Protein AF-A0A643FGK9-F1 (afdb_monomer_lite)

Radius of gyration: 16.11 Å; chains: 1; bounding box: 43×38×46 Å

Foldseek 3Di:
DDDDDDDDQLLVLCVLLLQLLVLLLVVLVCVVVVHDDDPVSCVSNVVSVVSVCQCQPQPHSVCVLVVGHDDPLLVLLLSQQCCCVSPVVQLVSQCVVDVPDPGSGHFLLNSCSSVVHDPVVSVVNLVCVDCPHPCNVVQQWDDPDSDRRTGTHGDPVSVCSSRVHD

pLDDT: mean 90.1, std 12.35, range [35.44, 98.06]

Secondary structure (DSSP, 8-state):
-PPPPPPPPHHHHTHHHHHHHHHHHHHHHHHHTTPPP-HHHHHHHHHHHHHHHHHTSTTSHHHHHHTS---HHHHHHHHHHHHHHH-HHHHHHHHHTSTT--SSSPBHHHHHHHTT--HHHHHHHHHHTSTTSHHHHTTSEE-SSS-TTSBPEE-HHHHHHHTT--

Organism: Ideonella dechloratans (NCBI:txid36863)

Sequence (166 aa):
MNAPRPDLPLLAVLDPEWQRLDTLVACLSRQRAGQTLGEAELAPLRAQQAQVDALRAPDGPWAALLGHTLEPVELDALVCALAPELEPRLGWAFQGLQPGATQPWASRALVQELLALDASQAEWLRRALAPEAPLRRLGWLRLEADDPYQPLRATPALLARVCGRP

InterPro domains:
  IPR054472 Winged helix domain, variant [PF22977] (70-150)

Structure (mmCIF, N/CA/C/O backbone):
data_AF-A0A643FGK9-F1
#
_entry.id   AF-A0A643FGK9-F1
#
loop_
_atom_site.group_PDB
_atom_site.id
_atom_site.type_symbol
_atom_site.label_atom_id
_atom_site.label_alt_id
_atom_site.label_comp_id
_atom_site.label_asym_id
_atom_site.label_entity_id
_atom_site.label_seq_id
_atom_site.pdbx_PDB_ins_code
_atom_site.Cartn_x
_atom_site.Cartn_y
_atom_site.Cartn_z
_atom_site.occupancy
_atom_site.B_iso_or_equiv
_atom_site.auth_seq_id
_atom_site.auth_comp_id
_atom_site.auth_asym_id
_atom_site.auth_atom_id
_atom_site.pdbx_PDB_model_num
ATOM 1 N N . MET A 1 1 ? 26.627 17.373 -29.076 1.00 35.44 1 MET A N 1
ATOM 2 C CA . MET A 1 1 ? 25.694 16.367 -28.527 1.00 35.44 1 MET A CA 1
ATOM 3 C C . MET A 1 1 ? 25.783 16.458 -27.020 1.00 35.44 1 MET A C 1
ATOM 5 O O . MET A 1 1 ? 26.792 16.051 -26.465 1.00 35.44 1 MET A O 1
ATOM 9 N N . ASN A 1 2 ? 24.805 17.096 -26.381 1.00 36.16 2 ASN A N 1
ATOM 10 C CA . ASN A 1 2 ? 24.771 17.194 -24.924 1.00 36.16 2 ASN A CA 1
ATOM 11 C C . ASN A 1 2 ? 24.312 15.839 -24.383 1.00 36.16 2 ASN A C 1
ATOM 13 O O . ASN A 1 2 ? 23.232 15.382 -24.752 1.00 36.16 2 ASN A O 1
ATOM 17 N N . ALA A 1 3 ? 25.150 15.189 -23.576 1.00 36.81 3 ALA A N 1
ATOM 18 C CA . ALA A 1 3 ? 24.768 13.981 -22.856 1.00 36.81 3 ALA A CA 1
ATOM 19 C C . ALA A 1 3 ? 23.498 14.262 -22.024 1.00 36.81 3 ALA A C 1
ATOM 21 O O . ALA A 1 3 ? 23.375 15.367 -21.477 1.00 36.81 3 ALA A O 1
ATOM 22 N N . PRO A 1 4 ? 22.538 13.322 -21.960 1.00 40.31 4 PRO A N 1
ATOM 23 C CA . PRO A 1 4 ? 21.336 13.509 -21.162 1.00 40.31 4 PRO A CA 1
ATOM 24 C C . PRO A 1 4 ? 21.716 13.738 -19.693 1.00 40.31 4 PRO A C 1
ATOM 26 O O . PRO A 1 4 ? 22.656 13.142 -19.169 1.00 40.31 4 PRO A O 1
ATOM 29 N N . ARG A 1 5 ? 21.016 14.692 -19.072 1.00 42.56 5 ARG A N 1
ATOM 30 C CA . ARG A 1 5 ? 21.176 15.099 -17.669 1.00 42.56 5 ARG A CA 1
ATOM 31 C C . ARG A 1 5 ? 20.995 13.885 -16.743 1.00 42.56 5 ARG A C 1
ATOM 33 O O . ARG A 1 5 ? 20.233 12.996 -17.109 1.00 42.56 5 ARG A O 1
ATOM 40 N N . PRO A 1 6 ? 21.654 13.850 -15.570 1.00 39.25 6 PRO A N 1
ATOM 41 C CA . PRO A 1 6 ? 21.532 12.726 -14.649 1.00 39.25 6 PRO A CA 1
ATOM 42 C C . PRO A 1 6 ? 20.075 12.521 -14.223 1.00 39.25 6 PRO A C 1
ATOM 44 O O . PRO A 1 6 ? 19.360 13.493 -13.961 1.00 39.25 6 PRO A O 1
ATOM 47 N N . ASP A 1 7 ? 19.682 11.249 -14.174 1.00 50.97 7 ASP A N 1
ATOM 48 C CA . ASP A 1 7 ? 18.388 10.764 -13.710 1.00 50.97 7 ASP A CA 1
ATOM 49 C C . ASP A 1 7 ? 18.086 11.342 -12.323 1.00 50.97 7 ASP A C 1
ATOM 51 O O . ASP A 1 7 ? 18.901 11.230 -11.401 1.00 50.97 7 ASP A O 1
ATOM 55 N N . LEU A 1 8 ? 16.909 11.949 -12.141 1.00 51.28 8 LEU A N 1
ATOM 56 C CA . LEU A 1 8 ? 16.368 12.040 -10.786 1.00 51.28 8 LEU A CA 1
ATOM 57 C C . LEU A 1 8 ? 16.328 10.602 -10.256 1.00 51.28 8 LEU A C 1
ATOM 59 O O . LEU A 1 8 ? 15.857 9.726 -10.989 1.00 51.28 8 LEU A O 1
ATOM 63 N N . PRO A 1 9 ? 16.826 10.322 -9.037 1.00 68.81 9 PRO A N 1
ATOM 64 C CA . PRO A 1 9 ? 16.703 8.984 -8.488 1.00 68.81 9 PRO A CA 1
ATOM 65 C C . PRO A 1 9 ? 15.224 8.609 -8.566 1.00 68.81 9 PRO A C 1
ATOM 67 O O . PRO A 1 9 ? 14.381 9.377 -8.113 1.00 68.81 9 PRO A O 1
ATOM 70 N N . LEU A 1 10 ? 14.912 7.474 -9.192 1.00 74.62 10 LEU A N 1
ATOM 71 C CA . LEU A 1 10 ? 13.544 7.015 -9.467 1.00 74.62 10 LEU A CA 1
ATOM 72 C C . LEU A 1 10 ? 12.639 7.111 -8.230 1.00 74.62 10 LEU A C 1
ATOM 74 O O . LEU A 1 10 ? 11.468 7.447 -8.337 1.00 74.62 10 LEU A O 1
ATOM 78 N N . LEU A 1 11 ? 13.226 6.926 -7.048 1.00 79.25 11 LEU A N 1
ATOM 79 C CA . LEU A 1 11 ? 12.595 7.148 -5.749 1.00 79.25 11 LEU A CA 1
ATOM 80 C C . LEU A 1 11 ? 12.006 8.557 -5.567 1.00 79.25 11 LEU A C 1
ATOM 82 O O . LEU A 1 11 ? 10.864 8.656 -5.142 1.00 79.25 11 LEU A O 1
ATOM 86 N N . ALA A 1 12 ? 12.727 9.618 -5.943 1.00 84.62 12 ALA A N 1
ATOM 87 C CA . ALA A 1 12 ? 12.247 11.001 -5.851 1.00 84.62 12 ALA A CA 1
ATOM 88 C C . ALA A 1 12 ? 11.117 11.299 -6.850 1.00 84.62 12 ALA A C 1
ATOM 90 O O . ALA A 1 12 ? 10.264 12.145 -6.605 1.00 84.62 12 ALA A O 1
ATOM 91 N N . VAL A 1 13 ? 11.081 10.594 -7.988 1.00 90.19 13 VAL A N 1
ATOM 92 C CA . VAL A 1 13 ? 9.958 10.692 -8.938 1.00 90.19 13 VAL A CA 1
ATOM 93 C C . VAL A 1 13 ? 8.681 10.100 -8.331 1.00 90.19 13 VAL A C 1
ATOM 95 O O . VAL A 1 13 ? 7.585 10.554 -8.652 1.00 90.19 13 VAL A O 1
ATOM 98 N N . LEU A 1 14 ? 8.818 9.116 -7.439 1.00 92.25 14 LEU A N 1
ATOM 99 C CA . LEU A 1 14 ? 7.706 8.440 -6.773 1.00 92.25 14 LEU A CA 1
ATOM 100 C C . LEU A 1 14 ? 7.215 9.153 -5.501 1.00 92.25 14 LEU A C 1
ATOM 102 O O . LEU A 1 14 ? 6.239 8.694 -4.916 1.00 92.25 14 LEU A O 1
ATOM 106 N N . ASP A 1 15 ? 7.804 10.289 -5.105 1.00 93.81 15 ASP A N 1
ATOM 107 C CA . ASP A 1 15 ? 7.381 11.077 -3.932 1.00 93.81 15 ASP A CA 1
ATOM 108 C C . ASP A 1 15 ? 5.856 11.302 -3.823 1.00 93.81 15 ASP A C 1
ATOM 110 O O . ASP A 1 15 ? 5.316 11.177 -2.716 1.00 93.81 15 ASP A O 1
ATOM 114 N N . PRO A 1 16 ? 5.114 11.579 -4.919 1.00 95.44 16 PRO A N 1
ATOM 115 C CA . PRO A 1 16 ? 3.659 11.716 -4.853 1.00 95.44 16 PRO A CA 1
ATOM 116 C C . PRO A 1 16 ? 2.919 10.474 -4.326 1.00 95.44 16 PRO A C 1
ATOM 118 O O . PRO A 1 16 ? 1.891 10.623 -3.665 1.00 95.44 16 PRO A O 1
ATOM 121 N N . GLU A 1 17 ? 3.428 9.258 -4.562 1.00 96.56 17 GLU A N 1
ATOM 122 C CA . GLU A 1 17 ? 2.837 8.022 -4.019 1.00 96.56 17 GLU A CA 1
ATOM 123 C C . GLU A 1 17 ? 2.928 7.997 -2.489 1.00 96.56 17 GLU A C 1
ATOM 125 O O . GLU A 1 17 ? 1.956 7.680 -1.796 1.00 96.56 17 GLU A O 1
ATOM 130 N N . TRP A 1 18 ? 4.079 8.401 -1.950 1.00 95.69 18 TRP A N 1
ATOM 131 C CA . TRP A 1 18 ? 4.328 8.438 -0.510 1.00 95.69 18 TRP A CA 1
ATOM 132 C C . TRP A 1 18 ? 3.481 9.511 0.173 1.00 95.69 18 TRP A C 1
ATOM 134 O O . TRP A 1 18 ? 2.845 9.245 1.192 1.00 95.69 18 TRP A O 1
ATOM 144 N N . GLN A 1 19 ? 3.395 10.697 -0.433 1.00 95.38 19 GLN A N 1
ATOM 145 C CA . GLN A 1 19 ? 2.571 11.800 0.070 1.00 95.38 19 GLN A CA 1
ATOM 146 C C . GLN A 1 19 ? 1.073 11.460 0.068 1.00 95.38 19 GLN A C 1
ATOM 148 O O . GLN A 1 19 ? 0.345 11.830 0.998 1.00 95.38 19 GLN A O 1
ATOM 153 N N . ARG A 1 20 ? 0.602 10.728 -0.952 1.00 96.50 20 ARG A N 1
ATOM 154 C CA . ARG A 1 20 ? -0.772 10.217 -0.978 1.00 96.50 20 ARG A CA 1
ATOM 155 C C . ARG A 1 20 ? -0.998 9.234 0.168 1.00 96.50 20 ARG A C 1
ATOM 157 O O . ARG A 1 20 ? -1.980 9.383 0.894 1.00 96.50 20 ARG A O 1
ATOM 164 N N . LEU A 1 21 ? -0.092 8.273 0.377 1.00 97.00 21 LEU A N 1
ATOM 165 C CA . LEU A 1 21 ? -0.206 7.313 1.481 1.00 97.00 21 LEU A CA 1
ATOM 166 C C . LEU A 1 21 ? -0.238 7.985 2.856 1.00 97.00 21 LEU A C 1
ATOM 168 O O . LEU A 1 21 ? -1.065 7.604 3.681 1.00 97.00 21 LEU A O 1
ATOM 172 N N . ASP A 1 22 ? 0.585 9.005 3.098 1.00 96.44 22 ASP A N 1
ATOM 173 C CA . ASP A 1 22 ? 0.535 9.773 4.350 1.00 96.44 22 ASP A CA 1
ATOM 174 C C . ASP A 1 22 ? -0.831 10.377 4.612 1.00 96.44 22 ASP A C 1
ATOM 176 O O . ASP A 1 22 ? -1.358 10.337 5.726 1.00 96.44 22 ASP A O 1
ATOM 180 N N . THR A 1 23 ? -1.409 10.948 3.562 1.00 95.81 23 THR A N 1
ATOM 181 C CA . THR A 1 23 ? -2.688 11.631 3.661 1.00 95.81 23 THR A CA 1
ATOM 182 C C . THR A 1 23 ? -3.806 10.617 3.915 1.00 95.81 23 THR A C 1
ATOM 184 O O . THR A 1 23 ? -4.657 10.857 4.773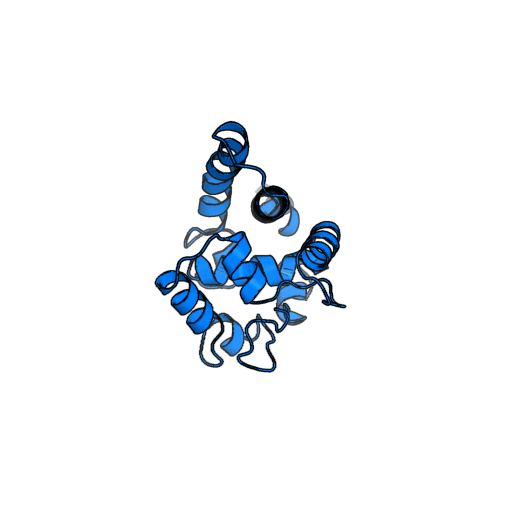 1.00 95.81 23 THR A O 1
ATOM 187 N N . LEU A 1 24 ? -3.767 9.444 3.265 1.00 96.75 24 LEU A N 1
ATOM 188 C CA . LEU A 1 24 ? -4.693 8.333 3.530 1.00 96.75 24 LEU A CA 1
ATOM 189 C C . LEU A 1 24 ? -4.560 7.806 4.966 1.00 96.75 24 LEU A C 1
ATOM 191 O O . LEU A 1 24 ? -5.560 7.639 5.663 1.00 96.75 24 LEU A O 1
ATOM 195 N N . VAL A 1 25 ? -3.330 7.611 5.443 1.00 97.38 25 VAL A N 1
ATOM 196 C CA . VAL A 1 25 ? -3.027 7.206 6.822 1.00 97.38 25 VAL A CA 1
ATOM 197 C C . VAL A 1 25 ? -3.580 8.213 7.831 1.00 97.38 25 VAL A C 1
ATOM 199 O O . VAL A 1 25 ? -4.206 7.822 8.822 1.00 97.38 25 VAL A O 1
ATOM 202 N N . ALA A 1 26 ? -3.381 9.511 7.590 1.00 95.50 26 ALA A N 1
ATOM 203 C CA . ALA A 1 26 ? -3.894 10.570 8.451 1.00 95.50 26 ALA A CA 1
ATOM 204 C C . ALA A 1 26 ? -5.432 10.587 8.464 1.00 95.50 26 ALA A C 1
ATOM 206 O O . ALA A 1 26 ? -6.034 10.704 9.535 1.00 95.50 26 ALA A O 1
ATOM 207 N N . CYS A 1 27 ? -6.066 10.416 7.300 1.00 95.44 27 CYS A N 1
ATOM 208 C CA . CYS A 1 27 ? -7.520 10.325 7.174 1.00 95.44 27 CYS A CA 1
ATOM 209 C C . CYS A 1 27 ? -8.080 9.129 7.956 1.00 95.44 27 CYS A C 1
ATOM 211 O O . CYS A 1 27 ? -8.957 9.312 8.802 1.00 95.44 27 CYS A O 1
ATOM 213 N N . LEU A 1 28 ? -7.524 7.931 7.750 1.00 96.50 28 LEU A N 1
ATOM 214 C CA . LEU A 1 28 ? -7.961 6.717 8.443 1.00 96.50 28 LEU A CA 1
ATOM 215 C C . LEU A 1 28 ? -7.759 6.822 9.962 1.00 96.50 28 LEU A C 1
ATOM 217 O O . LEU A 1 28 ? -8.636 6.437 10.737 1.00 96.50 28 LEU A O 1
ATOM 221 N N . SER A 1 29 ? -6.638 7.402 10.403 1.00 96.38 29 SER A N 1
ATOM 222 C CA . SER A 1 29 ? -6.364 7.640 11.827 1.00 96.38 29 SER A CA 1
ATOM 223 C C . SER A 1 29 ? -7.435 8.527 12.472 1.00 96.38 29 SER A C 1
ATOM 225 O O . SER A 1 29 ? -7.950 8.202 13.542 1.00 96.38 29 SER A O 1
ATOM 227 N N . ARG A 1 30 ? -7.813 9.632 11.814 1.00 95.19 30 ARG A N 1
ATOM 228 C CA . ARG A 1 30 ? -8.861 10.548 12.299 1.00 95.19 30 ARG A CA 1
ATOM 229 C C . ARG A 1 30 ? -10.236 9.890 12.308 1.00 95.19 30 ARG A C 1
ATOM 231 O O . ARG A 1 30 ? -10.956 10.008 13.298 1.00 95.19 30 ARG A O 1
ATOM 238 N N . GLN A 1 31 ? -10.572 9.153 11.251 1.00 94.62 31 GLN A N 1
ATOM 239 C CA . GLN A 1 31 ? -11.836 8.425 11.163 1.00 94.62 31 GLN A CA 1
ATOM 240 C C . GLN A 1 31 ? -11.975 7.408 12.304 1.00 94.62 31 GLN A C 1
ATOM 242 O O . GLN A 1 31 ? -13.013 7.350 12.960 1.00 94.62 31 GLN A O 1
ATOM 247 N N . ARG A 1 32 ? -10.913 6.652 12.609 1.00 95.06 32 ARG A N 1
ATOM 248 C CA . ARG A 1 32 ? -10.899 5.697 13.730 1.00 95.06 32 ARG A CA 1
ATOM 249 C C . ARG A 1 32 ? -10.930 6.365 15.104 1.00 95.06 32 ARG A C 1
ATOM 251 O O . ARG A 1 32 ? -11.408 5.759 16.057 1.00 95.06 32 ARG A O 1
ATOM 258 N N . ALA A 1 33 ? -10.494 7.618 15.202 1.00 95.12 33 ALA A N 1
ATOM 259 C CA . ALA A 1 33 ? -10.688 8.456 16.384 1.00 95.12 33 ALA A CA 1
ATOM 260 C C . ALA A 1 33 ? -12.108 9.061 16.481 1.00 95.12 33 ALA A C 1
ATOM 262 O O . ALA A 1 33 ? -12.361 9.880 17.363 1.00 95.12 33 ALA A O 1
ATOM 263 N N . GLY A 1 34 ? -13.031 8.692 15.583 1.00 94.62 34 GLY A N 1
ATOM 264 C CA . GLY A 1 34 ? -14.414 9.177 15.565 1.00 94.62 34 GLY A CA 1
ATOM 265 C C . GLY A 1 34 ? -14.586 10.577 14.969 1.00 94.62 34 GLY A C 1
ATOM 266 O O . GLY A 1 34 ? -15.644 11.183 15.129 1.00 94.62 34 GLY A O 1
ATOM 267 N N . GLN A 1 35 ? -13.564 11.114 14.296 1.00 94.88 35 GLN A N 1
ATOM 268 C CA . GLN A 1 35 ? -13.637 12.427 13.658 1.00 94.88 35 GLN A CA 1
ATOM 269 C C . GLN A 1 35 ? -14.268 12.314 12.268 1.00 94.88 35 GLN A C 1
ATOM 271 O O . GLN A 1 35 ? -13.999 11.376 11.518 1.00 94.88 35 GLN A O 1
ATOM 276 N N . THR A 1 36 ? -15.091 13.298 11.907 1.00 89.75 36 THR A N 1
ATOM 277 C CA . THR A 1 36 ? -15.628 13.417 10.545 1.00 89.75 36 THR A CA 1
ATOM 278 C C . THR A 1 36 ? -14.598 14.104 9.655 1.00 89.75 36 THR A C 1
ATOM 280 O O . THR A 1 36 ? -14.055 15.139 10.033 1.00 89.75 36 THR A O 1
ATOM 283 N N . LEU A 1 37 ? -14.335 13.536 8.479 1.00 90.31 37 LEU A N 1
ATOM 284 C CA . LEU A 1 37 ? -13.471 14.150 7.474 1.00 90.31 37 LEU A CA 1
ATOM 285 C C . LEU A 1 37 ? -14.284 15.160 6.663 1.00 90.31 37 LEU A C 1
ATOM 287 O O . LEU A 1 37 ? -15.313 14.807 6.084 1.00 90.31 37 LEU A O 1
ATOM 291 N N . GLY A 1 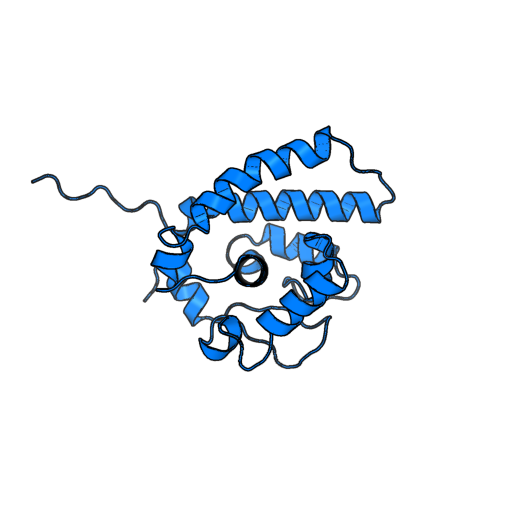38 ? -13.841 16.412 6.646 1.00 89.19 38 GLY A N 1
ATOM 292 C CA . GLY A 1 38 ? -14.437 17.472 5.853 1.00 89.19 38 GLY A CA 1
ATOM 293 C C . GLY A 1 38 ? -13.703 17.690 4.534 1.00 89.19 38 GLY A C 1
ATOM 294 O O . GLY A 1 38 ? -12.752 17.002 4.165 1.00 89.19 38 GLY A O 1
ATOM 295 N N . GLU A 1 39 ? -14.152 18.709 3.812 1.00 88.31 39 GLU A N 1
ATOM 296 C CA . GLU A 1 39 ? -13.580 19.095 2.523 1.00 88.31 39 GLU A CA 1
ATOM 297 C C . GLU A 1 39 ? -12.108 19.525 2.633 1.00 88.31 39 GLU A C 1
ATOM 299 O O . GLU A 1 39 ? -11.311 19.237 1.743 1.00 88.31 39 GLU A O 1
ATOM 304 N N . ALA A 1 40 ? -11.727 20.165 3.743 1.00 85.38 40 ALA A N 1
ATOM 305 C CA . ALA A 1 40 ? -10.354 20.602 3.985 1.00 85.38 40 ALA A CA 1
ATOM 306 C C . ALA A 1 40 ? -9.381 19.419 4.125 1.00 85.38 40 ALA A C 1
ATOM 308 O O . ALA A 1 40 ? -8.239 19.510 3.680 1.00 85.38 40 ALA A O 1
ATOM 309 N N . GLU A 1 41 ? -9.831 18.304 4.705 1.00 84.25 41 GLU A N 1
ATOM 310 C CA . GLU A 1 41 ? -9.047 17.074 4.836 1.00 84.25 41 GLU A CA 1
ATOM 311 C C . GLU A 1 41 ? -8.942 16.295 3.525 1.00 84.25 41 GLU A C 1
ATOM 313 O O . GLU A 1 41 ? -7.913 15.675 3.261 1.00 84.25 41 GLU A O 1
ATOM 318 N N . LEU A 1 42 ? -9.989 16.333 2.696 1.00 87.44 42 LEU A N 1
ATOM 319 C CA . LEU A 1 42 ? -10.041 15.600 1.429 1.00 87.44 42 LEU A CA 1
ATOM 320 C C . LEU A 1 42 ? -9.412 16.369 0.257 1.00 87.44 42 LEU A C 1
ATOM 322 O O . LEU A 1 42 ? -8.976 15.752 -0.716 1.00 87.44 42 LEU A O 1
ATOM 326 N N . ALA A 1 43 ? -9.333 17.700 0.325 1.00 87.81 43 ALA A N 1
ATOM 327 C CA . ALA A 1 43 ? -8.748 18.522 -0.733 1.00 87.81 43 ALA A CA 1
ATOM 328 C C . ALA A 1 43 ? -7.287 18.147 -1.077 1.00 87.81 43 ALA A C 1
ATOM 330 O O . ALA A 1 43 ? -6.997 18.018 -2.271 1.00 87.81 43 ALA A O 1
ATOM 331 N N . PRO A 1 44 ? -6.384 17.888 -0.104 1.00 87.81 44 PRO A N 1
ATOM 332 C CA . PRO A 1 44 ? -5.038 17.394 -0.390 1.00 87.81 44 PRO A CA 1
ATOM 333 C C . PRO A 1 44 ? -5.030 16.084 -1.183 1.00 87.81 44 PRO A C 1
ATOM 335 O O . PRO A 1 44 ? -4.298 15.992 -2.165 1.00 87.81 44 PRO A O 1
ATOM 338 N N . LEU A 1 45 ? -5.893 15.116 -0.837 1.00 86.88 45 LEU A N 1
ATOM 339 C CA . LEU A 1 45 ? -5.989 13.844 -1.567 1.00 86.88 45 LEU A CA 1
ATOM 340 C C . LEU A 1 45 ? -6.363 14.064 -3.032 1.00 86.88 45 LEU A C 1
ATOM 342 O O . LEU A 1 45 ? -5.747 13.479 -3.918 1.00 86.88 45 LEU A O 1
ATOM 346 N N . ARG A 1 46 ? -7.341 14.936 -3.307 1.00 86.94 46 ARG A N 1
ATOM 347 C CA . ARG A 1 46 ? -7.747 15.240 -4.690 1.00 86.94 46 ARG A CA 1
ATOM 348 C C . ARG A 1 46 ? -6.633 15.916 -5.481 1.00 86.94 46 ARG A C 1
ATOM 350 O O . ARG A 1 46 ? -6.432 15.586 -6.645 1.00 86.94 46 ARG A O 1
ATOM 357 N N . ALA A 1 47 ? -5.905 16.840 -4.855 1.00 86.50 47 ALA A N 1
ATOM 358 C CA . ALA A 1 47 ? -4.778 17.516 -5.490 1.00 86.50 47 ALA A CA 1
ATOM 359 C C . ALA A 1 47 ? -3.618 16.546 -5.787 1.00 86.50 47 ALA A C 1
ATOM 361 O O . ALA A 1 47 ? -3.013 16.615 -6.855 1.00 86.50 47 ALA A O 1
ATOM 362 N N . GLN A 1 48 ? -3.345 15.615 -4.869 1.00 91.88 48 GLN A N 1
ATOM 363 C CA . GLN A 1 48 ? -2.323 14.578 -5.028 1.00 91.88 48 GLN A CA 1
ATOM 364 C C . GLN A 1 48 ? -2.710 13.531 -6.076 1.00 91.88 48 GLN A C 1
ATOM 366 O O . GLN A 1 48 ? -1.837 13.028 -6.782 1.00 91.88 48 GLN A O 1
ATOM 371 N N . GLN A 1 49 ? -4.003 13.221 -6.219 1.00 90.94 49 GLN A N 1
ATOM 372 C CA . GLN A 1 49 ? -4.468 12.167 -7.122 1.00 90.94 49 GLN A CA 1
ATOM 373 C C . GLN A 1 49 ? -4.027 12.413 -8.570 1.00 90.94 49 GLN A C 1
ATOM 375 O O . GLN A 1 49 ? -3.529 11.494 -9.202 1.00 90.94 49 GLN A O 1
ATOM 380 N N . ALA A 1 50 ? -4.079 13.655 -9.062 1.00 90.75 50 ALA A N 1
ATOM 381 C CA . ALA A 1 50 ? -3.629 13.977 -10.420 1.00 90.75 50 ALA A CA 1
ATOM 382 C C . ALA A 1 50 ? -2.126 13.709 -10.646 1.00 90.75 50 ALA A C 1
ATOM 384 O O . ALA A 1 50 ? -1.719 13.313 -11.738 1.00 90.75 50 ALA A O 1
ATOM 385 N N . GLN A 1 51 ? -1.294 13.917 -9.621 1.00 93.56 51 GLN A N 1
ATOM 386 C CA . GLN A 1 51 ? 0.139 13.620 -9.696 1.00 93.56 51 GLN A CA 1
ATOM 387 C C . GLN A 1 51 ? 0.371 12.109 -9.717 1.00 93.56 51 GLN A C 1
ATOM 389 O O . GLN A 1 51 ? 1.136 11.621 -10.543 1.00 93.56 51 GLN A O 1
ATOM 394 N N . VAL A 1 52 ? -0.334 11.369 -8.859 1.00 96.25 52 VAL A N 1
ATOM 395 C CA . VAL A 1 52 ? -0.282 9.902 -8.825 1.00 96.25 52 VAL A CA 1
ATOM 396 C C . VAL A 1 52 ? -0.782 9.298 -10.139 1.00 96.25 52 VAL A C 1
ATOM 398 O O . VAL A 1 52 ? -0.125 8.422 -10.693 1.00 96.25 52 VAL A O 1
ATOM 401 N N . ASP A 1 53 ? -1.872 9.809 -10.706 1.00 95.12 53 ASP A N 1
ATOM 402 C CA . ASP A 1 53 ? -2.409 9.335 -11.986 1.00 95.12 53 ASP A CA 1
ATOM 403 C C . ASP A 1 53 ? -1.393 9.504 -13.126 1.00 95.12 53 ASP A C 1
ATOM 405 O O . ASP A 1 53 ? -1.245 8.613 -13.963 1.00 95.12 53 ASP A O 1
ATOM 409 N N . ALA A 1 54 ? -0.626 10.600 -13.130 1.00 93.75 54 ALA A N 1
ATOM 410 C CA . ALA A 1 54 ? 0.457 10.801 -14.092 1.00 93.75 54 ALA A CA 1
ATOM 411 C C . ALA A 1 54 ? 1.599 9.782 -13.915 1.00 93.75 54 ALA A C 1
ATOM 413 O O . ALA A 1 54 ? 2.158 9.309 -14.906 1.00 93.75 54 ALA A O 1
ATOM 414 N N . LEU A 1 55 ? 1.924 9.400 -12.672 1.00 95.00 55 LEU A N 1
ATOM 415 C CA . LEU A 1 55 ? 2.925 8.361 -12.396 1.00 95.00 55 LEU A CA 1
ATOM 416 C C . LEU A 1 55 ? 2.478 6.972 -12.878 1.00 95.00 55 LEU A C 1
ATOM 418 O O . LEU A 1 55 ? 3.308 6.160 -13.299 1.00 95.00 55 LEU A O 1
ATOM 422 N N . ARG A 1 56 ? 1.170 6.707 -12.794 1.00 95.75 56 ARG A N 1
ATOM 423 C CA . ARG A 1 56 ? 0.529 5.416 -13.087 1.00 95.75 56 ARG A CA 1
ATOM 424 C C . ARG A 1 56 ? 0.006 5.287 -14.522 1.00 95.75 56 ARG A C 1
ATOM 426 O O . ARG A 1 56 ? -0.560 4.252 -14.867 1.00 95.75 56 ARG A O 1
ATOM 433 N N . ALA A 1 57 ? 0.185 6.309 -15.359 1.00 94.81 57 ALA A N 1
ATOM 434 C CA . ALA A 1 57 ? -0.202 6.260 -16.764 1.00 94.81 57 ALA A CA 1
ATOM 435 C C . ALA A 1 57 ? 0.488 5.084 -17.500 1.00 94.81 57 ALA A C 1
ATOM 437 O O . ALA A 1 57 ? 1.579 4.674 -17.098 1.00 94.81 57 ALA A O 1
ATOM 438 N N . PRO A 1 58 ? -0.091 4.552 -18.597 1.00 90.94 58 PRO A N 1
ATOM 439 C CA . PRO A 1 58 ? 0.471 3.403 -19.318 1.00 90.94 58 PRO A CA 1
ATOM 440 C C . PRO A 1 58 ? 1.923 3.562 -19.791 1.00 90.94 58 PRO A C 1
ATOM 442 O O . PRO A 1 58 ? 2.642 2.572 -19.821 1.00 90.94 58 PRO A O 1
ATOM 445 N N . ASP A 1 59 ? 2.358 4.791 -20.087 1.00 89.31 59 ASP A N 1
ATOM 446 C CA . ASP A 1 59 ? 3.746 5.137 -20.449 1.00 89.31 59 ASP A CA 1
ATOM 447 C C . ASP A 1 59 ? 4.473 5.899 -19.320 1.00 89.31 59 ASP A C 1
ATOM 449 O O . ASP A 1 59 ? 5.480 6.576 -19.532 1.00 89.31 59 ASP A O 1
ATOM 453 N N . GLY A 1 60 ? 3.919 5.843 -18.109 1.00 92.06 60 GLY A N 1
ATOM 454 C CA . GLY A 1 60 ? 4.413 6.544 -16.935 1.00 92.06 60 GLY A CA 1
ATOM 455 C C . GLY A 1 60 ? 5.595 5.842 -16.252 1.00 92.06 60 GLY A C 1
ATOM 456 O O . GLY A 1 60 ? 5.960 4.712 -16.599 1.00 92.06 60 GLY A O 1
ATOM 457 N N . PRO A 1 61 ? 6.185 6.489 -15.231 1.00 92.62 61 PRO A N 1
ATOM 458 C CA . PRO A 1 61 ? 7.288 5.957 -14.434 1.00 92.62 61 PRO A CA 1
ATOM 459 C C . PRO A 1 61 ? 7.088 4.523 -13.935 1.00 92.62 61 PRO A C 1
ATOM 461 O O . PRO A 1 61 ? 8.023 3.728 -14.015 1.00 92.62 61 PRO A O 1
ATOM 464 N N . TRP A 1 62 ? 5.887 4.157 -13.470 1.00 93.94 62 TRP A N 1
ATOM 465 C CA . TRP A 1 62 ? 5.621 2.789 -13.011 1.00 93.94 62 TRP A CA 1
ATOM 466 C C . TRP A 1 62 ? 5.706 1.761 -14.136 1.00 93.94 62 TRP A C 1
ATOM 468 O O . TRP A 1 62 ? 6.340 0.721 -13.965 1.00 93.94 62 TRP A O 1
ATOM 478 N N . ALA A 1 63 ? 5.115 2.052 -15.294 1.00 93.12 63 ALA A N 1
ATOM 479 C CA . ALA A 1 63 ? 5.158 1.144 -16.432 1.00 93.12 63 ALA A CA 1
ATOM 480 C C . ALA A 1 63 ? 6.583 0.993 -16.982 1.00 93.12 63 ALA A C 1
ATOM 482 O O . ALA A 1 63 ? 7.014 -0.122 -17.277 1.00 93.12 63 ALA A O 1
ATOM 483 N N . ALA A 1 64 ? 7.347 2.090 -17.035 1.00 91.25 64 ALA A N 1
ATOM 484 C CA . ALA A 1 64 ? 8.757 2.065 -17.416 1.00 91.25 64 ALA A CA 1
ATOM 485 C C . ALA A 1 64 ? 9.613 1.239 -16.435 1.00 91.25 64 ALA A C 1
ATOM 487 O O . ALA A 1 64 ? 10.468 0.462 -16.861 1.00 91.25 64 ALA A O 1
ATOM 488 N N . LEU A 1 65 ? 9.362 1.367 -15.127 1.00 90.31 65 LEU A N 1
ATOM 489 C CA . LEU A 1 65 ? 10.063 0.636 -14.066 1.00 90.31 65 LEU A CA 1
ATOM 490 C C . LEU A 1 65 ? 9.773 -0.869 -14.128 1.00 90.31 65 LEU A C 1
ATOM 492 O O . LEU A 1 65 ? 10.686 -1.695 -14.034 1.00 90.31 65 LEU A O 1
ATOM 496 N N . LEU A 1 66 ? 8.497 -1.223 -14.266 1.00 90.88 66 LEU A N 1
ATOM 497 C CA . LEU A 1 66 ? 8.017 -2.601 -14.192 1.00 90.88 66 LEU A CA 1
ATOM 498 C C . LEU A 1 66 ? 8.117 -3.346 -15.531 1.00 90.88 66 LEU A C 1
ATOM 500 O O . LEU A 1 66 ? 8.139 -4.576 -15.544 1.00 90.88 66 LEU A O 1
ATOM 504 N N . GLY A 1 67 ? 8.215 -2.620 -16.648 1.00 90.62 67 GLY A N 1
ATOM 505 C CA . GLY A 1 67 ? 8.234 -3.178 -18.001 1.00 90.62 67 GLY A CA 1
ATOM 506 C C . GLY A 1 67 ? 6.854 -3.578 -18.532 1.00 90.62 67 GLY A C 1
ATOM 507 O O . GLY A 1 67 ? 6.770 -4.210 -19.583 1.00 90.62 67 GLY A O 1
ATOM 508 N N . HIS A 1 68 ? 5.782 -3.236 -17.817 1.00 88.88 68 HIS A N 1
ATOM 509 C CA . HIS A 1 68 ? 4.397 -3.329 -18.269 1.00 88.88 68 HIS A CA 1
ATOM 510 C C . HIS A 1 68 ? 3.476 -2.511 -17.361 1.00 88.88 68 HIS A C 1
ATOM 512 O O . HIS A 1 68 ? 3.854 -2.091 -16.267 1.00 88.88 68 HIS A O 1
ATOM 518 N N . THR A 1 69 ? 2.237 -2.328 -17.802 1.00 92.56 69 THR A N 1
ATOM 519 C CA . THR A 1 69 ? 1.204 -1.622 -17.046 1.00 92.56 69 THR A CA 1
ATOM 520 C C . THR A 1 69 ? 0.558 -2.543 -16.009 1.00 92.56 69 THR A C 1
ATOM 522 O O . THR A 1 69 ? 0.392 -3.742 -16.241 1.00 92.56 69 THR A O 1
ATOM 525 N N . LEU A 1 70 ? 0.214 -1.966 -14.864 1.00 94.06 70 LEU A N 1
ATOM 526 C CA . LEU A 1 70 ? -0.584 -2.573 -13.804 1.00 94.06 70 LEU A CA 1
ATOM 527 C C . LEU A 1 70 ? -1.902 -1.807 -13.670 1.00 94.06 70 LEU A C 1
ATOM 529 O O . LEU A 1 70 ? -1.955 -0.610 -13.959 1.00 94.06 70 LEU A O 1
ATOM 533 N N . GLU A 1 71 ? -2.950 -2.472 -13.202 1.00 94.31 71 GLU A N 1
ATOM 534 C CA . GLU A 1 71 ? -4.202 -1.813 -12.849 1.00 94.31 71 GLU A CA 1
ATOM 535 C C . GLU A 1 71 ? -4.037 -0.920 -11.601 1.00 94.31 71 GLU A C 1
ATOM 537 O O . GLU A 1 71 ? -3.159 -1.160 -10.763 1.00 94.31 71 GLU A O 1
ATOM 542 N N . PRO A 1 72 ? -4.896 0.102 -11.411 1.00 94.00 72 PRO A N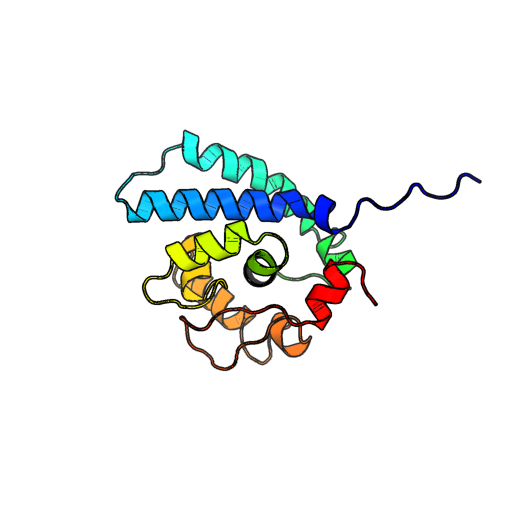 1
ATOM 543 C CA . PRO A 1 72 ? -4.771 1.033 -10.288 1.00 94.00 72 PRO A CA 1
ATOM 544 C C . PRO A 1 72 ? -4.724 0.357 -8.910 1.00 94.00 72 PRO A C 1
ATOM 546 O O . PRO A 1 72 ? -3.886 0.717 -8.085 1.00 94.00 72 PRO A O 1
ATOM 549 N N . VAL A 1 73 ? -5.570 -0.656 -8.683 1.00 94.44 73 VAL A N 1
ATOM 550 C CA . VAL A 1 73 ? -5.616 -1.405 -7.413 1.00 94.44 73 VAL A CA 1
ATOM 551 C C . VAL A 1 73 ? -4.358 -2.250 -7.192 1.00 94.44 73 VAL A C 1
ATOM 553 O O . VAL A 1 73 ? -3.917 -2.429 -6.056 1.00 94.44 73 VAL A O 1
ATOM 556 N N . GLU A 1 74 ? -3.744 -2.739 -8.274 1.00 96.19 74 GLU A N 1
ATOM 557 C CA . GLU A 1 74 ? -2.494 -3.490 -8.204 1.00 96.19 74 GLU A CA 1
ATOM 558 C C . GLU A 1 74 ? -1.339 -2.570 -7.794 1.00 96.19 74 GLU A C 1
ATOM 560 O O . GLU A 1 74 ? -0.529 -2.933 -6.939 1.00 96.19 74 GLU A O 1
ATOM 565 N N . LEU A 1 75 ? -1.301 -1.354 -8.348 1.00 96.81 75 LEU A N 1
ATOM 566 C CA . LEU A 1 75 ? -0.330 -0.327 -7.967 1.00 96.81 75 LEU A CA 1
ATOM 567 C C . LEU A 1 75 ? -0.533 0.145 -6.527 1.00 96.81 75 LEU A C 1
ATOM 569 O O . LEU A 1 75 ? 0.451 0.288 -5.810 1.00 96.81 75 LEU A O 1
ATOM 573 N N . ASP A 1 76 ? -1.772 0.314 -6.060 1.00 96.88 76 ASP A N 1
ATOM 574 C CA . ASP A 1 76 ? -2.024 0.656 -4.655 1.00 96.88 76 ASP A CA 1
ATOM 575 C C . ASP A 1 76 ? -1.479 -0.410 -3.692 1.00 96.88 76 ASP A C 1
ATOM 577 O O . ASP A 1 76 ? -0.809 -0.079 -2.709 1.00 96.88 76 ASP A O 1
ATOM 581 N N . ALA A 1 77 ? -1.712 -1.693 -3.986 1.00 96.88 77 ALA A N 1
ATOM 582 C CA . ALA A 1 77 ? -1.162 -2.791 -3.196 1.00 96.88 77 ALA A CA 1
ATOM 583 C C . ALA A 1 77 ? 0.378 -2.830 -3.245 1.00 96.88 77 ALA A C 1
ATOM 585 O O . ALA A 1 77 ? 1.025 -3.020 -2.211 1.00 96.88 77 ALA A O 1
ATOM 586 N N . LEU A 1 78 ? 0.968 -2.617 -4.426 1.00 97.25 78 LEU A N 1
ATOM 587 C CA . LEU A 1 78 ? 2.419 -2.570 -4.627 1.00 97.25 78 LEU A CA 1
ATOM 588 C C . LEU A 1 78 ? 3.070 -1.434 -3.824 1.00 97.25 78 LEU A C 1
ATOM 590 O O . LEU A 1 78 ? 4.050 -1.656 -3.113 1.00 97.25 78 LEU A O 1
ATOM 594 N N . VAL A 1 79 ? 2.499 -0.232 -3.904 1.00 97.38 79 VAL A N 1
ATOM 595 C CA . VAL A 1 79 ? 2.958 0.978 -3.209 1.00 97.38 79 VAL A CA 1
ATOM 596 C C . VAL A 1 79 ? 2.872 0.792 -1.693 1.00 97.38 79 VAL A C 1
ATOM 598 O O . VAL A 1 79 ? 3.838 1.083 -0.988 1.00 97.38 79 VAL A O 1
ATOM 601 N N . CYS A 1 80 ? 1.783 0.207 -1.179 1.00 97.94 80 CYS A N 1
ATOM 602 C CA . CYS A 1 80 ? 1.662 -0.120 0.247 1.00 97.94 80 CYS A CA 1
ATOM 603 C C . CYS A 1 80 ? 2.712 -1.141 0.714 1.00 97.94 80 CYS A C 1
ATOM 605 O O . CYS A 1 80 ? 3.211 -1.046 1.834 1.00 97.94 80 CYS A O 1
ATOM 607 N N . ALA A 1 81 ? 3.068 -2.113 -0.127 1.00 97.38 81 ALA A N 1
ATOM 608 C CA . ALA A 1 81 ? 4.072 -3.120 0.208 1.00 97.38 81 ALA A CA 1
ATOM 609 C C . ALA A 1 81 ? 5.511 -2.570 0.188 1.00 97.38 81 ALA A C 1
ATOM 611 O O . ALA A 1 81 ? 6.367 -3.063 0.925 1.00 97.38 81 ALA A O 1
ATOM 612 N N . LEU A 1 82 ? 5.777 -1.567 -0.656 1.00 96.94 82 LEU A N 1
ATOM 613 C CA . LEU A 1 82 ? 7.068 -0.880 -0.766 1.00 96.94 82 LEU A CA 1
ATOM 614 C C . LEU A 1 82 ? 7.278 0.176 0.323 1.00 96.94 82 LEU A C 1
ATOM 616 O O . LEU A 1 82 ? 8.407 0.382 0.766 1.00 96.94 82 LEU A O 1
ATOM 620 N N . ALA A 1 83 ? 6.203 0.835 0.755 1.00 96.88 83 ALA A N 1
ATOM 621 C CA . ALA A 1 83 ? 6.265 2.003 1.624 1.00 96.88 83 ALA A CA 1
ATOM 622 C C . ALA A 1 83 ? 7.111 1.815 2.899 1.00 96.88 83 ALA A C 1
ATOM 624 O O . ALA A 1 83 ? 7.943 2.675 3.153 1.00 96.88 83 ALA A O 1
ATOM 625 N N . PRO A 1 84 ? 7.017 0.721 3.680 1.00 96.38 84 PRO A N 1
ATOM 626 C CA . PRO A 1 84 ? 7.832 0.575 4.892 1.00 96.38 84 PRO A CA 1
ATOM 627 C C . PRO A 1 84 ? 9.345 0.512 4.642 1.00 96.38 84 PRO A C 1
ATOM 629 O O . PRO A 1 84 ? 10.122 0.869 5.523 1.00 96.38 84 PRO A O 1
ATOM 632 N N . GLU A 1 85 ? 9.756 0.042 3.463 1.00 94.19 85 GLU A N 1
ATOM 633 C CA . GLU A 1 85 ? 11.165 -0.131 3.087 1.00 94.19 85 GLU A CA 1
ATOM 634 C C . GLU A 1 85 ? 11.767 1.165 2.533 1.00 94.19 85 GLU A C 1
ATOM 636 O O . GLU A 1 85 ? 12.943 1.452 2.748 1.00 94.19 85 GLU A O 1
ATOM 641 N N . LEU A 1 86 ? 10.959 1.948 1.812 1.00 94.06 86 LEU A N 1
ATOM 642 C CA . LEU A 1 86 ? 11.393 3.189 1.162 1.00 94.06 86 LEU A CA 1
ATOM 643 C C . LEU A 1 86 ? 11.134 4.425 2.032 1.00 94.06 86 LEU A C 1
ATOM 645 O O . LEU A 1 86 ? 11.909 5.373 2.012 1.00 94.06 86 LEU A O 1
ATOM 649 N N . GLU A 1 87 ? 10.083 4.378 2.845 1.00 95.69 87 GLU A N 1
ATOM 650 C CA . GLU A 1 87 ? 9.594 5.448 3.711 1.00 95.69 87 GLU A CA 1
ATOM 651 C C . GLU A 1 87 ? 9.255 4.876 5.104 1.00 95.69 87 GLU A C 1
ATOM 653 O O . GLU A 1 87 ? 8.083 4.682 5.441 1.00 95.69 87 GLU A O 1
ATOM 658 N N . PRO A 1 88 ? 10.252 4.615 5.976 1.00 95.38 88 PRO A N 1
ATOM 659 C CA . PRO A 1 88 ? 10.047 3.905 7.249 1.00 95.38 88 PRO A CA 1
ATOM 660 C C . PRO A 1 88 ? 8.972 4.501 8.171 1.00 95.38 88 PRO A C 1
ATOM 662 O O . PRO A 1 88 ? 8.333 3.789 8.946 1.00 95.38 88 PRO A O 1
ATOM 665 N N . ARG A 1 89 ? 8.727 5.812 8.070 1.00 96.81 89 ARG A N 1
ATOM 666 C CA . ARG A 1 89 ? 7.634 6.517 8.761 1.00 96.81 89 ARG A CA 1
ATOM 667 C C . ARG A 1 89 ? 6.243 5.964 8.420 1.00 96.81 89 ARG A C 1
ATOM 669 O O . ARG A 1 89 ? 5.406 5.872 9.315 1.00 96.81 89 ARG A O 1
ATOM 676 N N . LEU A 1 90 ? 6.015 5.539 7.174 1.00 97.88 90 LEU A N 1
ATOM 677 C CA . LEU A 1 90 ? 4.779 4.871 6.760 1.00 97.88 90 LEU A CA 1
ATOM 678 C C . LEU A 1 90 ? 4.675 3.479 7.385 1.00 97.88 90 LEU A C 1
ATOM 680 O O . LEU A 1 90 ? 3.590 3.082 7.793 1.00 97.88 90 LEU A O 1
ATOM 684 N N . GLY A 1 91 ? 5.801 2.781 7.560 1.00 97.31 91 GLY A N 1
ATOM 685 C CA . GLY A 1 91 ? 5.838 1.506 8.276 1.00 97.31 91 GLY A CA 1
ATOM 686 C C . GLY A 1 91 ? 5.348 1.618 9.724 1.00 97.31 91 GLY A C 1
ATOM 687 O O . GLY A 1 91 ? 4.496 0.845 10.165 1.00 97.31 91 GLY A O 1
ATOM 688 N N . TRP A 1 92 ? 5.817 2.635 10.454 1.00 95.94 92 TRP A N 1
ATOM 689 C CA . TRP A 1 92 ? 5.325 2.923 11.807 1.00 95.94 92 TRP A CA 1
ATOM 690 C C . TRP A 1 92 ? 3.840 3.277 11.823 1.00 95.94 92 TRP A C 1
ATOM 692 O O . TRP A 1 92 ? 3.102 2.836 12.706 1.00 95.94 92 TRP A O 1
ATOM 702 N N . ALA A 1 93 ? 3.386 4.045 10.835 1.00 97.62 93 ALA A N 1
ATOM 703 C CA . ALA A 1 93 ? 1.990 4.431 10.749 1.00 97.62 93 ALA A CA 1
ATOM 704 C C . ALA A 1 93 ? 1.069 3.239 10.437 1.00 97.62 93 ALA A C 1
ATOM 706 O O . ALA A 1 93 ? 0.029 3.082 11.076 1.00 97.62 93 ALA A O 1
ATOM 707 N N . PHE A 1 94 ? 1.472 2.346 9.528 1.00 98.06 94 PHE A N 1
ATOM 708 C CA . PHE A 1 94 ? 0.749 1.105 9.244 1.00 98.06 94 PHE A CA 1
ATOM 709 C C . PHE A 1 94 ? 0.677 0.190 10.459 1.00 98.06 94 PHE A C 1
ATOM 711 O O . PHE A 1 94 ? -0.370 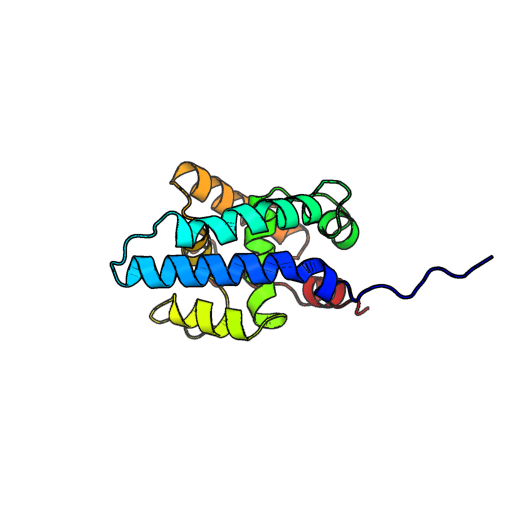-0.410 10.705 1.00 98.06 94 PHE A O 1
ATOM 718 N N . GLN A 1 95 ? 1.755 0.095 11.239 1.00 96.25 95 GLN A N 1
ATOM 719 C CA . GLN A 1 95 ? 1.736 -0.665 12.483 1.00 96.25 95 GLN A CA 1
ATOM 720 C C . GLN A 1 95 ? 0.764 -0.049 13.501 1.00 96.25 95 GLN A C 1
ATOM 722 O O . GLN A 1 95 ? -0.049 -0.764 14.084 1.00 96.25 95 GLN A O 1
ATOM 727 N N . GLY A 1 96 ? 0.792 1.275 13.683 1.00 95.81 96 GLY A N 1
ATOM 728 C CA . GLY A 1 96 ? -0.138 1.981 14.573 1.00 95.81 96 GLY A CA 1
ATOM 729 C C . GLY A 1 96 ? -1.608 1.822 14.166 1.00 95.81 96 GLY A C 1
ATOM 730 O O . GLY A 1 96 ? -2.496 1.790 15.016 1.00 95.81 96 GLY A O 1
ATOM 731 N N . LEU A 1 97 ? -1.865 1.652 12.868 1.00 97.06 97 LEU A N 1
ATOM 732 C CA . LEU A 1 97 ? -3.181 1.366 12.301 1.00 97.06 97 LEU A CA 1
ATOM 733 C C . LEU A 1 97 ? -3.544 -0.129 12.303 1.00 97.06 97 LEU A C 1
ATOM 735 O O . LEU A 1 97 ? -4.593 -0.501 11.784 1.00 97.06 97 LEU A O 1
ATOM 739 N N . GLN A 1 98 ? -2.745 -1.019 12.878 1.00 95.38 98 GLN A N 1
ATOM 740 C CA . GLN A 1 98 ? -3.069 -2.446 12.929 1.00 95.38 98 GLN A CA 1
ATOM 741 C C . GLN A 1 98 ? -2.857 -2.968 14.352 1.00 95.38 98 GLN A C 1
ATOM 743 O O . GLN A 1 98 ? -1.784 -3.485 14.666 1.00 95.38 98 GLN A O 1
ATOM 748 N N . PRO A 1 99 ? -3.863 -2.839 15.242 1.00 89.31 99 PRO A N 1
ATOM 749 C CA . PRO A 1 99 ? -3.752 -3.320 16.614 1.00 89.31 99 PRO A CA 1
ATOM 750 C C . PRO A 1 99 ? -3.341 -4.797 16.658 1.00 89.31 99 PRO A C 1
ATOM 752 O O . PRO A 1 99 ? -3.983 -5.647 16.048 1.00 89.31 99 PRO A O 1
ATOM 755 N N . GLY A 1 100 ? -2.256 -5.099 17.374 1.00 87.75 100 GLY A N 1
ATOM 756 C CA . GLY A 1 100 ? -1.699 -6.452 17.470 1.00 87.75 100 GLY A CA 1
ATOM 757 C C . GLY A 1 100 ? -0.722 -6.840 16.352 1.00 87.75 100 GLY A C 1
ATOM 758 O O . GLY A 1 100 ? -0.074 -7.880 16.467 1.00 87.75 100 GLY A O 1
ATOM 759 N N . ALA A 1 101 ? -0.542 -6.016 15.314 1.00 89.69 101 ALA A N 1
ATOM 760 C CA . ALA A 1 101 ? 0.489 -6.247 14.309 1.00 89.69 101 ALA A CA 1
ATOM 761 C C . ALA A 1 101 ? 1.888 -5.954 14.874 1.00 89.69 101 ALA A C 1
ATOM 763 O O . ALA A 1 101 ? 2.185 -4.878 15.395 1.00 89.69 101 ALA A O 1
ATOM 764 N 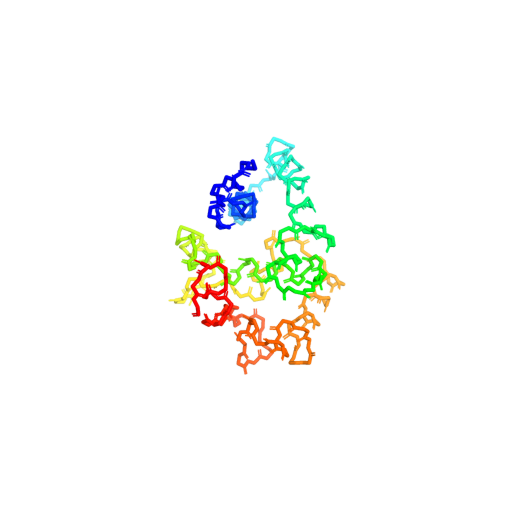N . THR A 1 102 ? 2.789 -6.920 14.728 1.00 88.81 102 THR A N 1
ATOM 765 C CA . THR A 1 102 ? 4.193 -6.807 15.155 1.00 88.81 102 THR A CA 1
ATOM 766 C C . THR A 1 102 ? 5.121 -6.357 14.030 1.00 88.81 102 THR A C 1
ATOM 768 O O . THR A 1 102 ? 6.328 -6.252 14.230 1.00 88.81 102 THR A O 1
ATOM 771 N N . GLN A 1 103 ? 4.570 -6.114 12.841 1.00 93.06 103 GLN A N 1
ATOM 772 C CA . GLN A 1 103 ? 5.327 -5.857 11.625 1.00 93.06 103 GLN A CA 1
ATOM 773 C C . GLN A 1 103 ? 4.871 -4.551 10.959 1.00 93.06 103 GLN A C 1
ATOM 775 O O . GLN A 1 103 ? 3.694 -4.208 11.060 1.00 93.06 103 GLN A O 1
ATOM 780 N N . PRO A 1 104 ? 5.772 -3.841 10.254 1.00 95.88 104 PRO A N 1
ATOM 781 C CA . PRO A 1 104 ? 5.493 -2.516 9.698 1.00 95.88 104 PRO A CA 1
ATOM 782 C C . PRO A 1 104 ? 4.733 -2.535 8.362 1.00 95.88 104 PRO A C 1
ATOM 784 O O . PRO A 1 104 ? 4.412 -1.480 7.829 1.00 95.88 104 PRO A O 1
ATOM 787 N N . TRP A 1 105 ? 4.464 -3.705 7.777 1.00 96.88 105 TRP A N 1
ATOM 788 C CA . TRP A 1 105 ? 3.778 -3.794 6.485 1.00 96.88 105 TRP A CA 1
ATOM 789 C C . TRP A 1 105 ? 2.258 -3.744 6.629 1.00 96.88 105 TRP A C 1
ATOM 791 O O . TRP A 1 105 ? 1.678 -4.285 7.574 1.00 96.88 105 TRP A O 1
ATOM 801 N N . ALA A 1 106 ? 1.606 -3.114 5.654 1.00 97.25 106 ALA A N 1
ATOM 802 C CA . ALA A 1 106 ? 0.157 -3.122 5.552 1.00 97.25 106 ALA A CA 1
ATOM 803 C C . ALA A 1 106 ? -0.352 -4.536 5.257 1.00 97.25 106 ALA A C 1
ATOM 805 O O . ALA A 1 106 ? 0.196 -5.235 4.405 1.00 97.25 106 ALA A O 1
ATOM 806 N N . SER A 1 107 ? -1.415 -4.952 5.938 1.00 96.44 107 SER A N 1
ATOM 807 C CA . SER A 1 107 ? -2.204 -6.111 5.526 1.00 96.44 107 SER A CA 1
ATOM 808 C C . SER A 1 107 ? -3.173 -5.760 4.399 1.00 96.44 107 SER A C 1
ATOM 810 O O . SER A 1 107 ? -3.465 -4.585 4.161 1.00 96.44 107 SER A O 1
ATOM 812 N N . ARG A 1 108 ? -3.737 -6.773 3.731 1.00 95.56 108 ARG A N 1
ATOM 813 C CA . ARG A 1 108 ? -4.810 -6.563 2.743 1.00 95.56 108 ARG A CA 1
ATOM 814 C C . ARG A 1 108 ? -6.010 -5.826 3.352 1.00 95.56 108 ARG A C 1
ATOM 816 O O . ARG A 1 108 ? -6.573 -4.955 2.695 1.00 95.56 108 ARG A O 1
ATOM 823 N N . ALA A 1 109 ? -6.372 -6.138 4.596 1.00 95.94 109 ALA A N 1
ATOM 824 C CA . ALA A 1 109 ? -7.427 -5.450 5.333 1.00 95.94 109 ALA A CA 1
ATOM 825 C C . ALA A 1 109 ? -7.095 -3.964 5.536 1.00 95.94 109 ALA A C 1
ATOM 827 O O . ALA A 1 109 ? -7.938 -3.113 5.263 1.00 95.94 109 ALA A O 1
ATOM 828 N N . LEU A 1 110 ? -5.851 -3.636 5.911 1.00 97.69 110 LEU A N 1
ATOM 829 C CA . LEU A 1 110 ? -5.438 -2.237 6.027 1.00 97.69 110 LEU A CA 1
ATOM 830 C C . LEU A 1 110 ? -5.488 -1.514 4.674 1.00 97.69 110 LEU A C 1
ATOM 832 O O . LEU A 1 110 ? -5.959 -0.384 4.625 1.00 97.69 110 LEU A O 1
ATOM 836 N N . VAL A 1 111 ? -5.040 -2.142 3.581 1.00 97.62 111 VAL A N 1
ATOM 837 C CA . VAL A 1 111 ? -5.128 -1.538 2.237 1.00 97.62 111 VAL A CA 1
ATOM 838 C C . VAL A 1 111 ? -6.585 -1.260 1.859 1.00 97.62 111 VAL A C 1
ATOM 840 O O . VAL A 1 111 ? -6.893 -0.176 1.369 1.00 97.62 111 VAL A O 1
ATOM 843 N N . GLN A 1 112 ? -7.493 -2.198 2.141 1.00 97.25 112 GLN A N 1
ATOM 844 C CA . GLN A 1 112 ? -8.925 -2.013 1.909 1.00 97.25 112 GLN A CA 1
ATOM 845 C C . GLN A 1 112 ? -9.482 -0.808 2.687 1.00 97.25 112 GLN A C 1
ATOM 847 O O . GLN A 1 112 ? -10.238 -0.016 2.126 1.00 97.25 112 GLN A O 1
ATOM 852 N N . GLU A 1 113 ? -9.097 -0.652 3.956 1.00 97.12 113 GLU A N 1
ATOM 853 C CA . GLU A 1 113 ? -9.518 0.477 4.794 1.00 97.12 113 GLU A CA 1
ATOM 854 C C . GLU A 1 113 ? -8.906 1.810 4.349 1.00 97.12 113 GLU A C 1
ATOM 856 O O . GLU A 1 113 ? -9.623 2.803 4.254 1.00 97.12 113 GLU A O 1
ATOM 861 N N . LEU A 1 114 ? -7.603 1.841 4.045 1.00 97.00 114 LEU A N 1
ATOM 862 C CA . LEU A 1 114 ? -6.900 3.047 3.594 1.00 97.00 114 LEU A CA 1
ATOM 863 C C . LEU A 1 114 ? -7.522 3.621 2.323 1.00 97.00 114 LEU A C 1
ATOM 865 O O . LEU A 1 114 ? -7.638 4.834 2.190 1.00 97.00 114 LEU A O 1
ATOM 869 N N . LEU A 1 115 ? -7.925 2.750 1.400 1.00 95.12 115 LEU A N 1
ATOM 870 C CA . LEU A 1 115 ? -8.539 3.136 0.133 1.00 95.12 115 LEU A CA 1
ATOM 871 C C . LEU A 1 115 ? -10.067 3.286 0.227 1.00 95.12 115 LEU A C 1
ATOM 873 O O . LEU A 1 115 ? -10.699 3.592 -0.780 1.00 95.12 115 LEU A O 1
ATOM 877 N N . ALA A 1 116 ? -10.654 3.066 1.411 1.00 94.31 116 ALA A N 1
ATOM 878 C CA . ALA A 1 116 ? -12.096 3.090 1.654 1.00 94.31 116 ALA A CA 1
ATOM 879 C C . ALA A 1 116 ? -12.901 2.237 0.649 1.00 94.31 116 ALA A C 1
ATOM 881 O O . ALA A 1 116 ? -13.951 2.661 0.163 1.00 94.31 116 ALA A O 1
ATOM 882 N N . LEU A 1 117 ? -12.400 1.037 0.329 1.00 95.50 117 LEU A N 1
ATOM 883 C CA . LEU A 1 117 ? -13.001 0.173 -0.688 1.00 95.50 117 LEU A CA 1
ATOM 884 C C . LEU A 1 117 ? -14.326 -0.434 -0.213 1.00 95.50 117 LEU A C 1
ATOM 886 O O . LEU A 1 117 ? -14.410 -1.006 0.880 1.00 95.50 117 LEU A O 1
ATOM 890 N N . ASP A 1 118 ? -15.332 -0.403 -1.086 1.00 94.44 118 ASP A N 1
ATOM 891 C CA . ASP A 1 118 ? -16.558 -1.177 -0.904 1.00 94.44 118 ASP A CA 1
ATOM 892 C C . ASP A 1 118 ? -16.334 -2.687 -1.133 1.00 94.44 118 ASP A C 1
ATOM 894 O O . ASP A 1 118 ? -15.245 -3.141 -1.489 1.00 94.44 118 ASP A O 1
ATOM 898 N N . ALA A 1 119 ? -17.374 -3.502 -0.932 1.00 91.00 119 ALA A N 1
ATOM 899 C CA . ALA A 1 119 ? -17.275 -4.957 -1.064 1.00 91.00 119 ALA A CA 1
ATOM 900 C C . ALA A 1 119 ? -16.875 -5.430 -2.477 1.00 91.00 119 ALA A C 1
ATOM 902 O O . ALA A 1 119 ? -16.173 -6.433 -2.610 1.00 91.00 119 ALA A O 1
ATOM 903 N N . SER A 1 120 ? -17.307 -4.726 -3.527 1.00 91.88 120 SER A N 1
ATOM 904 C CA . SER A 1 120 ? -16.975 -5.068 -4.914 1.00 91.88 120 SER A CA 1
ATOM 905 C C . SER A 1 120 ? -15.523 -4.719 -5.242 1.00 91.88 120 SER A C 1
ATOM 907 O O . SER A 1 120 ? -14.804 -5.526 -5.830 1.00 91.88 120 SER A O 1
ATOM 909 N N . GLN A 1 121 ? -15.056 -3.566 -4.769 1.00 93.81 121 GLN A N 1
ATOM 910 C CA . GLN A 1 121 ? -13.677 -3.116 -4.930 1.00 93.81 121 GLN A CA 1
ATOM 911 C C . GLN A 1 121 ? -12.703 -3.945 -4.078 1.00 93.81 121 GLN A C 1
ATOM 913 O O . GLN A 1 121 ? -11.593 -4.255 -4.511 1.00 93.81 121 GLN A O 1
ATOM 918 N N . ALA A 1 122 ? -13.125 -4.371 -2.886 1.00 93.69 122 ALA A N 1
ATOM 919 C CA . ALA A 1 122 ? -12.363 -5.282 -2.040 1.00 93.69 122 ALA A CA 1
ATOM 920 C C . ALA A 1 122 ? -12.138 -6.645 -2.713 1.00 93.69 122 ALA A C 1
ATOM 922 O O . ALA A 1 122 ? -11.084 -7.260 -2.541 1.00 93.69 122 ALA A O 1
ATOM 923 N N . GLU A 1 123 ? -13.102 -7.113 -3.508 1.00 94.00 123 GLU A N 1
ATOM 924 C CA . GLU A 1 123 ? -12.949 -8.332 -4.300 1.00 94.00 123 GLU A CA 1
ATOM 925 C C . GLU A 1 123 ? -11.941 -8.146 -5.444 1.00 94.00 123 GLU A C 1
ATOM 927 O O . GLU A 1 123 ? -11.154 -9.053 -5.716 1.00 94.00 123 GLU A O 1
ATOM 932 N N . TRP A 1 124 ? -11.874 -6.965 -6.067 1.00 94.25 124 TRP A N 1
ATOM 933 C CA . TRP A 1 124 ? -10.802 -6.655 -7.021 1.00 94.25 124 TRP A CA 1
ATOM 934 C C . TRP A 1 124 ? -9.425 -6.662 -6.359 1.00 94.25 124 TRP A C 1
ATOM 936 O O . TRP A 1 124 ? -8.508 -7.285 -6.889 1.00 94.25 124 TRP A O 1
ATOM 946 N N . LEU A 1 125 ? -9.290 -6.072 -5.167 1.00 95.75 125 LEU A N 1
ATOM 947 C CA . LEU A 1 125 ? -8.046 -6.139 -4.393 1.00 95.75 125 LEU A CA 1
ATOM 948 C C . LEU A 1 125 ? -7.671 -7.588 -4.040 1.00 95.75 125 LEU A C 1
ATOM 950 O O . LEU A 1 125 ? -6.505 -7.967 -4.137 1.00 95.75 125 LEU A O 1
ATOM 954 N N . ARG A 1 126 ? -8.645 -8.426 -3.659 1.00 95.31 126 ARG A N 1
ATOM 955 C CA . ARG A 1 126 ? -8.406 -9.856 -3.408 1.00 95.31 126 ARG A CA 1
ATOM 956 C C . ARG A 1 126 ? -7.872 -10.555 -4.659 1.00 95.31 126 ARG A C 1
ATOM 958 O O . ARG A 1 126 ? -6.876 -11.267 -4.569 1.00 95.31 126 ARG A O 1
ATOM 965 N N . ARG A 1 127 ? -8.492 -10.324 -5.820 1.00 94.75 127 ARG A N 1
ATOM 966 C CA . ARG A 1 127 ? -8.070 -10.909 -7.104 1.00 94.75 127 ARG A CA 1
ATOM 967 C C . ARG A 1 127 ? -6.692 -10.427 -7.540 1.00 94.75 127 ARG A C 1
ATOM 969 O O . ARG A 1 127 ? -5.892 -11.250 -7.959 1.00 94.75 127 ARG A O 1
ATOM 976 N N . ALA A 1 128 ? -6.382 -9.144 -7.365 1.00 94.94 128 ALA A N 1
ATOM 977 C CA . ALA A 1 128 ? -5.054 -8.577 -7.622 1.00 94.94 128 ALA A CA 1
ATOM 978 C C . ALA A 1 128 ? -3.940 -9.249 -6.791 1.00 94.94 128 ALA A C 1
ATOM 980 O O . ALA A 1 128 ? -2.779 -9.283 -7.196 1.00 94.94 128 ALA A O 1
ATOM 981 N N . LEU A 1 129 ? -4.294 -9.808 -5.631 1.00 95.19 129 LEU A N 1
ATOM 982 C CA . LEU A 1 129 ? -3.384 -10.482 -4.702 1.00 95.19 129 LEU A CA 1
ATOM 983 C C . LEU A 1 129 ? -3.457 -12.021 -4.776 1.00 95.19 129 LEU A C 1
ATOM 985 O O . LEU A 1 129 ? -2.768 -12.716 -4.017 1.00 95.19 129 LEU A O 1
ATOM 989 N N . ALA A 1 130 ? -4.258 -12.570 -5.692 1.00 94.19 130 ALA A N 1
ATOM 990 C CA . ALA A 1 130 ? -4.368 -14.009 -5.902 1.00 94.19 130 ALA A CA 1
ATOM 991 C C . ALA A 1 130 ? -3.039 -14.603 -6.422 1.00 94.19 130 ALA A C 1
ATOM 993 O O . ALA A 1 130 ? -2.252 -13.894 -7.057 1.00 94.19 130 ALA A O 1
ATOM 994 N N . PRO A 1 131 ? -2.735 -15.887 -6.153 1.00 92.31 131 PRO A N 1
ATOM 995 C CA . PRO A 1 131 ? -1.477 -16.521 -6.571 1.00 92.31 131 PRO A CA 1
ATOM 996 C C . PRO A 1 131 ? -1.141 -16.371 -8.065 1.00 92.31 131 PRO A C 1
ATOM 998 O O . PRO A 1 131 ? 0.023 -16.214 -8.430 1.00 92.31 131 PRO A O 1
ATOM 1001 N N . GLU A 1 132 ? -2.157 -16.408 -8.923 1.00 92.25 132 GLU A N 1
ATOM 1002 C CA . GLU A 1 132 ? -2.072 -16.316 -10.381 1.00 92.25 132 GLU A CA 1
ATOM 1003 C C . GLU A 1 132 ? -1.984 -14.877 -10.922 1.00 92.25 132 GLU A C 1
ATOM 1005 O O . GLU A 1 132 ? -1.655 -14.676 -12.102 1.00 92.25 132 GLU A O 1
ATOM 1010 N N . ALA A 1 133 ? -2.261 -13.886 -10.071 1.00 93.56 133 ALA A N 1
ATOM 1011 C CA . ALA A 1 133 ? -2.299 -12.479 -10.438 1.00 93.56 133 ALA A CA 1
ATOM 1012 C C . ALA A 1 133 ? -0.894 -11.930 -10.741 1.00 93.56 133 ALA A C 1
ATOM 1014 O O . ALA A 1 133 ? 0.095 -12.426 -10.181 1.00 93.56 133 ALA A O 1
ATOM 1015 N N . PRO A 1 134 ? -0.774 -10.894 -11.597 1.00 93.75 134 PRO A N 1
ATOM 1016 C CA . PRO A 1 134 ? 0.511 -10.328 -12.010 1.00 93.75 134 PRO A CA 1
ATOM 1017 C C . PRO A 1 134 ? 1.460 -10.036 -10.844 1.00 93.75 134 PRO A C 1
ATOM 1019 O O . PRO A 1 134 ? 2.611 -10.470 -10.879 1.00 93.75 134 PRO A O 1
ATOM 1022 N N . LEU A 1 135 ? 0.964 -9.412 -9.768 1.00 95.06 135 LEU A N 1
ATOM 1023 C CA . LEU A 1 135 ? 1.768 -9.037 -8.598 1.00 95.06 135 LEU A CA 1
ATOM 1024 C C . LEU A 1 135 ? 2.540 -10.206 -7.971 1.00 95.06 135 LEU A C 1
ATOM 1026 O O . LEU A 1 135 ? 3.681 -10.039 -7.535 1.00 95.06 135 LEU A O 1
ATOM 1030 N N . ARG A 1 136 ? 1.940 -11.399 -7.930 1.00 93.94 136 ARG A N 1
ATOM 1031 C CA . ARG A 1 136 ? 2.573 -12.598 -7.362 1.00 93.94 136 ARG A CA 1
ATOM 1032 C C . ARG A 1 136 ? 3.284 -13.422 -8.422 1.00 93.94 136 ARG A C 1
ATOM 1034 O O . ARG A 1 136 ? 4.406 -13.865 -8.187 1.00 93.94 136 ARG A O 1
ATOM 1041 N N . ARG A 1 137 ? 2.679 -13.582 -9.601 1.00 93.75 137 ARG A N 1
ATOM 1042 C CA . ARG A 1 137 ? 3.224 -14.400 -10.694 1.00 93.75 137 ARG A CA 1
ATOM 1043 C C . ARG A 1 137 ? 4.535 -13.841 -11.250 1.00 93.75 137 ARG A C 1
ATOM 1045 O O . ARG A 1 137 ? 5.393 -14.607 -11.675 1.00 93.75 137 ARG A O 1
ATOM 1052 N N . LEU A 1 138 ? 4.703 -12.520 -11.209 1.00 93.00 138 LEU A N 1
ATOM 1053 C CA . LEU A 1 138 ? 5.935 -11.824 -11.594 1.00 93.00 138 LEU A CA 1
ATOM 1054 C C . LEU A 1 138 ? 6.913 -11.653 -10.426 1.00 93.00 138 LEU A C 1
ATOM 1056 O O . LEU A 1 138 ? 7.993 -11.088 -10.590 1.00 93.00 138 LEU A O 1
ATOM 1060 N N . GLY A 1 139 ? 6.548 -12.151 -9.243 1.00 93.38 139 GLY A N 1
ATOM 1061 C CA . GLY A 1 139 ? 7.400 -12.139 -8.065 1.00 93.38 139 GLY A CA 1
ATOM 1062 C C . GLY A 1 139 ? 7.632 -10.744 -7.496 1.00 93.38 139 GLY A C 1
ATOM 1063 O O . GLY A 1 139 ? 8.721 -10.486 -6.992 1.00 93.38 139 GLY A O 1
ATOM 1064 N N . TRP A 1 140 ? 6.656 -9.839 -7.567 1.00 95.25 140 TRP A N 1
ATOM 1065 C CA . TRP A 1 140 ? 6.767 -8.498 -6.985 1.00 95.25 140 TRP A CA 1
ATOM 1066 C C . TRP A 1 140 ? 6.304 -8.437 -5.545 1.00 95.25 140 TRP A C 1
ATOM 1068 O O . TRP A 1 140 ? 6.936 -7.764 -4.733 1.00 95.25 140 TRP A O 1
ATOM 1078 N N . LEU A 1 141 ? 5.259 -9.195 -5.218 1.00 95.56 141 LEU A N 1
ATOM 1079 C CA . LEU A 1 141 ? 4.758 -9.343 -3.861 1.00 95.56 141 LEU A CA 1
ATOM 1080 C C . LEU A 1 141 ? 4.913 -10.774 -3.352 1.00 95.56 141 LEU A C 1
ATOM 1082 O O . LEU A 1 141 ? 4.727 -11.749 -4.084 1.00 95.56 141 LEU A O 1
ATOM 1086 N N . ARG A 1 142 ? 5.205 -10.894 -2.056 1.00 90.94 142 ARG A N 1
ATOM 1087 C CA . ARG A 1 142 ? 5.179 -12.152 -1.311 1.00 90.94 142 ARG A CA 1
ATOM 1088 C C . ARG A 1 142 ? 4.018 -12.138 -0.320 1.00 90.94 142 ARG A C 1
ATOM 1090 O O . ARG A 1 142 ? 3.990 -11.314 0.587 1.00 90.94 142 ARG A O 1
ATOM 1097 N N . LEU A 1 143 ? 3.104 -13.088 -0.500 1.00 88.81 143 LEU A N 1
ATOM 1098 C CA . LEU A 1 143 ? 2.027 -13.439 0.425 1.00 88.81 143 LEU A CA 1
ATOM 1099 C C . LEU A 1 143 ? 2.106 -14.954 0.654 1.00 88.81 143 LEU A C 1
ATOM 1101 O O . LEU A 1 143 ? 2.294 -15.699 -0.314 1.00 88.81 143 LEU A O 1
ATOM 1105 N N . GLU A 1 144 ? 1.998 -15.415 1.899 1.00 79.75 144 GLU A N 1
ATOM 1106 C CA . GLU A 1 144 ? 2.089 -16.848 2.230 1.00 79.75 144 GLU A CA 1
ATOM 1107 C C . GLU A 1 144 ? 0.717 -17.543 2.223 1.00 79.75 144 GLU A C 1
ATOM 1109 O O . GLU A 1 144 ? 0.653 -18.751 2.022 1.00 79.75 144 GLU A O 1
ATOM 1114 N N . ALA A 1 145 ? -0.378 -16.798 2.392 1.00 79.38 145 ALA A N 1
ATOM 1115 C CA . ALA A 1 145 ? -1.748 -17.302 2.447 1.00 79.38 145 ALA A CA 1
ATOM 1116 C C . ALA A 1 145 ? -2.746 -16.288 1.852 1.00 79.38 145 ALA A C 1
ATOM 1118 O O . ALA A 1 145 ? -2.431 -15.111 1.688 1.00 79.38 145 ALA A O 1
ATOM 1119 N N . ASP A 1 146 ? -3.966 -16.733 1.537 1.00 82.94 146 ASP A N 1
ATOM 1120 C CA . ASP A 1 146 ? -5.095 -15.816 1.309 1.00 82.94 146 ASP A CA 1
ATOM 1121 C C . ASP A 1 146 ? -5.757 -15.472 2.651 1.00 82.94 146 ASP A C 1
ATOM 1123 O O . ASP A 1 146 ? -6.855 -15.924 2.970 1.00 82.94 146 ASP A O 1
ATOM 1127 N N . ASP A 1 147 ? -5.040 -14.700 3.467 1.00 89.69 147 ASP A N 1
ATOM 1128 C CA . ASP A 1 147 ? -5.520 -14.186 4.748 1.00 89.69 147 ASP A CA 1
ATOM 1129 C C . ASP A 1 147 ? -5.608 -12.645 4.689 1.00 89.69 147 ASP A C 1
ATOM 1131 O O . ASP A 1 147 ? -4.645 -11.996 4.264 1.00 89.69 147 ASP A O 1
ATOM 1135 N N . PRO A 1 148 ? -6.739 -12.021 5.082 1.00 92.00 148 PRO A N 1
ATOM 1136 C CA . PRO A 1 148 ? -6.896 -10.566 5.036 1.00 92.00 148 PRO A CA 1
ATOM 1137 C C . PRO A 1 148 ? -5.883 -9.785 5.880 1.00 92.00 148 PRO A C 1
ATOM 1139 O O . PRO A 1 148 ? -5.555 -8.653 5.533 1.00 92.00 148 PRO A O 1
ATOM 1142 N N . TYR A 1 149 ? -5.400 -10.360 6.978 1.00 93.62 149 TYR A N 1
ATOM 1143 C CA . TYR A 1 149 ? -4.518 -9.714 7.948 1.00 93.62 149 TYR A CA 1
ATOM 1144 C C . TYR A 1 149 ? -3.042 -10.028 7.704 1.00 93.62 149 TYR A C 1
ATOM 1146 O O . TYR A 1 149 ? -2.172 -9.526 8.419 1.00 93.62 149 TYR A O 1
ATOM 1154 N N . GLN A 1 150 ? -2.733 -10.818 6.676 1.00 91.00 150 GLN A N 1
ATOM 1155 C CA . GLN A 1 150 ? -1.354 -11.091 6.321 1.00 91.00 150 GLN A CA 1
ATOM 1156 C C . GLN A 1 150 ? -0.672 -9.844 5.731 1.00 91.00 150 GLN A C 1
ATOM 1158 O O . GLN A 1 150 ? -1.244 -9.190 4.855 1.00 91.00 150 GLN A O 1
ATOM 1163 N N . PRO A 1 151 ? 0.560 -9.520 6.166 1.00 93.94 151 PRO A N 1
ATOM 1164 C CA . PRO A 1 151 ? 1.330 -8.404 5.628 1.00 93.94 151 PRO A CA 1
ATOM 1165 C C . PRO A 1 151 ? 1.679 -8.591 4.149 1.00 93.94 151 PRO A C 1
ATOM 1167 O O . PRO A 1 151 ? 2.175 -9.641 3.736 1.00 93.94 151 PRO A O 1
ATOM 1170 N N . LEU A 1 152 ? 1.503 -7.523 3.374 1.00 95.44 152 LEU A N 1
ATOM 1171 C CA . LEU A 1 152 ? 1.946 -7.418 1.990 1.00 95.44 152 LEU A CA 1
ATOM 1172 C C . LEU A 1 152 ? 3.410 -6.989 1.956 1.00 95.44 152 LEU A C 1
ATOM 1174 O O . LEU A 1 152 ? 3.756 -5.900 2.412 1.00 95.44 152 LEU A O 1
ATOM 1178 N N . ARG A 1 153 ? 4.282 -7.832 1.400 1.00 96.06 153 ARG A N 1
ATOM 1179 C CA . ARG A 1 153 ? 5.716 -7.535 1.311 1.00 96.06 153 ARG A CA 1
ATOM 1180 C C . ARG A 1 153 ? 6.183 -7.469 -0.129 1.00 96.06 153 ARG A C 1
ATOM 1182 O O . ARG A 1 153 ? 5.960 -8.409 -0.892 1.00 96.06 153 ARG A O 1
ATOM 1189 N N . ALA A 1 154 ? 6.897 -6.400 -0.462 1.00 96.00 154 ALA A N 1
ATOM 1190 C CA . ALA A 1 154 ? 7.686 -6.338 -1.679 1.00 96.00 154 ALA A CA 1
ATOM 1191 C C . ALA A 1 154 ? 8.779 -7.416 -1.654 1.00 96.00 154 ALA A C 1
ATOM 1193 O O . ALA A 1 154 ? 9.365 -7.714 -0.609 1.00 96.00 154 ALA A O 1
ATOM 1194 N N . THR A 1 155 ? 9.068 -8.020 -2.801 1.00 96.06 155 THR A N 1
ATOM 1195 C CA . THR A 1 155 ? 10.214 -8.925 -2.903 1.00 96.06 155 THR A CA 1
ATOM 1196 C C . THR A 1 155 ? 11.527 -8.141 -2.987 1.00 96.06 155 THR A C 1
ATOM 1198 O O . THR A 1 155 ? 11.545 -6.998 -3.453 1.00 96.06 155 THR A O 1
ATOM 1201 N N . PRO A 1 156 ? 12.668 -8.760 -2.622 1.00 93.19 156 PRO A N 1
ATOM 1202 C CA . PRO A 1 156 ? 13.978 -8.134 -2.797 1.00 93.19 156 PRO A CA 1
ATOM 1203 C C . PRO A 1 156 ? 14.269 -7.715 -4.246 1.00 93.19 156 PRO A C 1
ATOM 1205 O O . PRO A 1 156 ? 14.911 -6.695 -4.465 1.00 93.19 156 PRO A O 1
ATOM 1208 N N . ALA A 1 157 ? 13.768 -8.468 -5.233 1.00 91.50 157 ALA A N 1
ATOM 1209 C CA . ALA A 1 157 ? 13.946 -8.156 -6.651 1.00 91.50 157 ALA A CA 1
ATOM 1210 C C . ALA A 1 157 ? 13.210 -6.871 -7.062 1.00 91.50 157 ALA A C 1
ATOM 1212 O O . ALA A 1 157 ? 13.753 -6.061 -7.815 1.00 91.50 157 ALA A O 1
ATOM 1213 N N . LEU A 1 158 ? 11.993 -6.660 -6.547 1.00 92.81 158 LEU A N 1
ATOM 1214 C CA . LEU A 1 158 ? 11.271 -5.408 -6.754 1.00 92.81 158 LEU A CA 1
ATOM 1215 C C . LEU A 1 158 ? 11.990 -4.243 -6.063 1.00 92.81 158 LEU A C 1
ATOM 1217 O O . LEU A 1 158 ? 12.190 -3.206 -6.686 1.00 92.81 158 LEU A O 1
ATOM 1221 N N . LEU A 1 159 ? 12.418 -4.419 -4.809 1.00 92.44 159 LEU A N 1
ATOM 1222 C CA . LEU A 1 159 ? 13.139 -3.379 -4.066 1.00 92.44 159 LEU A CA 1
ATOM 1223 C C . LEU A 1 159 ? 14.441 -2.970 -4.759 1.00 92.44 159 LEU A C 1
ATOM 1225 O O . LEU A 1 159 ? 14.706 -1.777 -4.885 1.00 92.44 159 LEU A O 1
ATOM 1229 N N . ALA A 1 160 ? 15.228 -3.935 -5.245 1.00 89.12 160 ALA A N 1
ATOM 1230 C CA . ALA A 1 160 ? 16.441 -3.661 -6.010 1.00 89.12 160 ALA A CA 1
ATOM 1231 C C . ALA A 1 160 ? 16.121 -2.826 -7.256 1.00 89.12 160 ALA A C 1
ATOM 1233 O O . ALA A 1 160 ? 16.710 -1.763 -7.446 1.00 89.12 160 ALA A O 1
ATOM 1234 N N . ARG A 1 161 ? 15.104 -3.238 -8.023 1.00 89.25 161 ARG A N 1
ATOM 12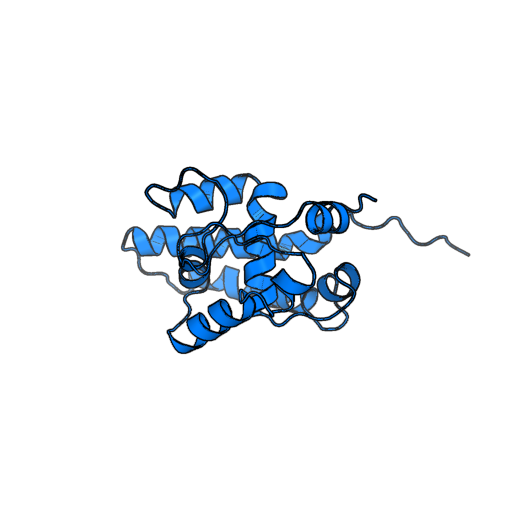35 C CA . ARG A 1 161 ? 14.646 -2.530 -9.223 1.00 89.25 161 ARG A CA 1
ATOM 1236 C C . ARG A 1 161 ? 14.198 -1.096 -8.930 1.00 89.25 161 ARG A C 1
ATOM 1238 O O . ARG A 1 161 ? 14.648 -0.181 -9.611 1.00 89.25 161 ARG A O 1
ATOM 1245 N N . VAL A 1 162 ? 13.367 -0.882 -7.909 1.00 89.69 162 VAL A N 1
ATOM 1246 C CA . VAL A 1 162 ? 12.888 0.461 -7.526 1.00 89.69 162 VAL A CA 1
ATOM 1247 C C . VAL A 1 162 ? 14.035 1.343 -7.016 1.00 89.69 162 VAL A C 1
ATOM 1249 O O . VAL A 1 162 ? 14.090 2.530 -7.328 1.00 89.69 162 VAL A O 1
ATOM 1252 N N . CYS A 1 163 ? 14.999 0.765 -6.295 1.00 86.06 163 CYS A N 1
ATOM 1253 C CA . CYS A 1 163 ? 16.186 1.475 -5.817 1.00 86.06 163 CYS A CA 1
ATOM 1254 C C . CYS A 1 163 ? 17.266 1.695 -6.894 1.00 86.06 163 CYS A C 1
ATOM 1256 O O . CYS A 1 163 ? 18.323 2.237 -6.565 1.00 86.06 163 CYS A O 1
ATOM 1258 N N . GLY A 1 164 ? 17.063 1.240 -8.137 1.00 80.62 164 GLY A N 1
ATOM 1259 C CA . GLY A 1 164 ? 18.072 1.316 -9.200 1.00 80.62 164 GLY A CA 1
ATOM 1260 C C . GLY A 1 164 ? 19.322 0.465 -8.931 1.00 80.62 164 GLY A C 1
ATOM 1261 O O . GLY A 1 164 ? 20.415 0.812 -9.374 1.00 80.62 164 GLY A O 1
ATOM 1262 N N . ARG A 1 165 ? 19.183 -0.620 -8.162 1.00 71.62 165 ARG A N 1
ATOM 1263 C CA . ARG A 1 165 ? 20.255 -1.574 -7.843 1.00 71.62 165 ARG A CA 1
ATOM 1264 C C . ARG A 1 165 ? 20.173 -2.792 -8.784 1.00 71.62 165 ARG A C 1
ATOM 1266 O O . ARG A 1 165 ? 19.059 -3.158 -9.163 1.00 71.62 165 ARG A O 1
ATOM 1273 N N . PRO A 1 166 ? 21.320 -3.384 -9.173 1.00 53.53 166 PRO A N 1
ATOM 1274 C CA . PRO A 1 166 ? 21.368 -4.554 -10.053 1.00 53.53 166 PRO A CA 1
ATOM 1275 C C . PRO A 1 166 ? 20.735 -5.803 -9.428 1.00 53.53 166 PRO A C 1
ATOM 1277 O O . PRO A 1 166 ? 20.745 -5.918 -8.179 1.00 53.53 166 PRO A O 1
#